Protein AF-A0A9Q3DVE1-F1 (afdb_monomer)

Nearest PDB structures (foldseek):
  4ree-assembly3_B  TM=5.654E-01  e=8.407E+00  Homo sapiens

Organism: NCBI:txid1389203

Structure (mmCIF, N/CA/C/O backbone):
data_AF-A0A9Q3DVE1-F1
#
_entry.id   AF-A0A9Q3DVE1-F1
#
loop_
_atom_site.group_PDB
_atom_site.id
_atom_site.type_symbol
_atom_site.label_atom_id
_atom_site.label_alt_id
_atom_site.label_comp_id
_atom_site.label_asym_id
_atom_site.label_entity_id
_atom_site.label_seq_id
_atom_site.pdbx_PDB_ins_code
_atom_site.Cartn_x
_atom_site.Cartn_y
_atom_site.Cartn_z
_atom_site.occupancy
_atom_site.B_iso_or_equiv
_atom_site.auth_seq_id
_atom_site.auth_comp_id
_atom_site.auth_asym_id
_atom_site.auth_atom_id
_atom_site.pdbx_PDB_model_num
ATOM 1 N N . MET A 1 1 ? 10.947 9.730 -38.644 1.00 40.41 1 MET A N 1
ATOM 2 C CA . MET A 1 1 ? 11.366 8.507 -37.926 1.00 40.41 1 MET A CA 1
ATOM 3 C C . MET A 1 1 ? 10.295 8.190 -36.894 1.00 40.41 1 MET A C 1
ATOM 5 O O . MET A 1 1 ? 10.041 9.034 -36.044 1.00 40.41 1 MET A O 1
ATOM 9 N N . ARG A 1 2 ? 9.591 7.055 -37.010 1.00 49.03 2 ARG A N 1
ATOM 10 C CA . ARG A 1 2 ? 8.671 6.607 -35.952 1.00 49.03 2 ARG A CA 1
ATOM 11 C C . ARG A 1 2 ? 9.545 6.178 -34.774 1.00 49.03 2 ARG A C 1
ATOM 13 O O . ARG A 1 2 ? 10.331 5.253 -34.926 1.00 49.03 2 ARG A O 1
ATOM 20 N N . GLN A 1 3 ? 9.479 6.932 -33.681 1.00 51.16 3 GLN A N 1
ATOM 21 C CA . GLN A 1 3 ? 10.188 6.650 -32.433 1.00 51.16 3 GLN A CA 1
ATOM 22 C C . GLN A 1 3 ? 9.912 5.206 -31.986 1.00 51.16 3 GLN A C 1
ATOM 24 O O . GLN A 1 3 ? 8.782 4.736 -32.127 1.00 51.16 3 GLN A O 1
ATOM 29 N N . ASP A 1 4 ? 10.949 4.533 -31.481 1.00 54.56 4 ASP A N 1
ATOM 30 C CA . ASP A 1 4 ? 11.004 3.132 -31.031 1.00 54.56 4 ASP A CA 1
ATOM 31 C C . ASP A 1 4 ? 10.116 2.835 -29.803 1.00 54.56 4 ASP A C 1
ATOM 33 O O . ASP A 1 4 ? 10.551 2.280 -28.793 1.00 54.56 4 ASP A O 1
ATOM 37 N N . HIS A 1 5 ? 8.835 3.180 -29.874 1.00 56.44 5 HIS A N 1
ATOM 38 C CA . HIS A 1 5 ? 7.844 2.820 -28.868 1.00 56.44 5 HIS A CA 1
ATOM 39 C C . HIS A 1 5 ? 7.542 1.319 -28.985 1.00 56.44 5 HIS A C 1
ATOM 41 O O . HIS A 1 5 ? 6.617 0.924 -29.690 1.00 56.44 5 HIS A O 1
ATOM 47 N N . GLY A 1 6 ? 8.354 0.477 -28.332 1.00 58.12 6 GLY A N 1
ATOM 48 C CA . GLY A 1 6 ? 8.029 -0.943 -28.126 1.00 58.12 6 GLY A CA 1
ATOM 49 C C . GLY A 1 6 ? 9.157 -1.979 -28.216 1.00 58.12 6 GLY A C 1
ATOM 50 O O . GLY A 1 6 ? 8.853 -3.164 -28.157 1.00 58.12 6 GLY A O 1
ATOM 51 N N . LYS A 1 7 ? 10.437 -1.601 -28.351 1.00 70.69 7 LYS A N 1
ATOM 52 C CA . LYS A 1 7 ? 11.544 -2.578 -28.524 1.00 70.69 7 LYS A CA 1
ATOM 53 C C . LYS A 1 7 ? 12.228 -3.054 -27.238 1.00 70.69 7 LYS A C 1
ATOM 55 O O . LYS A 1 7 ? 13.144 -3.869 -27.301 1.00 70.69 7 LYS A O 1
ATOM 60 N N . HIS A 1 8 ? 11.824 -2.548 -26.079 1.00 81.81 8 HIS A N 1
ATOM 61 C CA . HIS A 1 8 ? 12.461 -2.907 -24.817 1.00 81.81 8 HIS A CA 1
ATOM 62 C C . HIS A 1 8 ? 11.860 -4.175 -24.201 1.00 81.81 8 HIS A C 1
ATOM 64 O O . HIS A 1 8 ? 10.663 -4.438 -24.322 1.00 81.81 8 HIS A O 1
ATOM 70 N N . SER A 1 9 ? 12.706 -4.959 -23.531 1.00 85.44 9 SER A N 1
ATOM 71 C CA . SER A 1 9 ? 12.311 -6.182 -22.833 1.00 85.44 9 SER A CA 1
ATOM 72 C C . SER A 1 9 ? 11.414 -5.880 -21.625 1.00 85.44 9 SER A C 1
ATOM 74 O O . SER A 1 9 ? 11.405 -4.768 -21.093 1.00 85.44 9 SER A O 1
ATOM 76 N N . TRP A 1 10 ? 10.659 -6.878 -21.158 1.00 81.50 10 TRP A N 1
ATOM 77 C CA . TRP A 1 10 ? 9.809 -6.726 -19.973 1.00 81.50 10 TRP A CA 1
ATOM 78 C C . TRP A 1 10 ? 10.567 -6.260 -18.711 1.00 81.50 10 TRP A C 1
ATOM 80 O O . TRP A 1 10 ? 10.063 -5.359 -18.041 1.00 81.50 10 TRP A O 1
ATOM 90 N N . PRO A 1 11 ? 11.781 -6.765 -18.397 1.00 86.81 11 PRO A N 1
ATOM 91 C CA . PRO A 1 11 ? 12.580 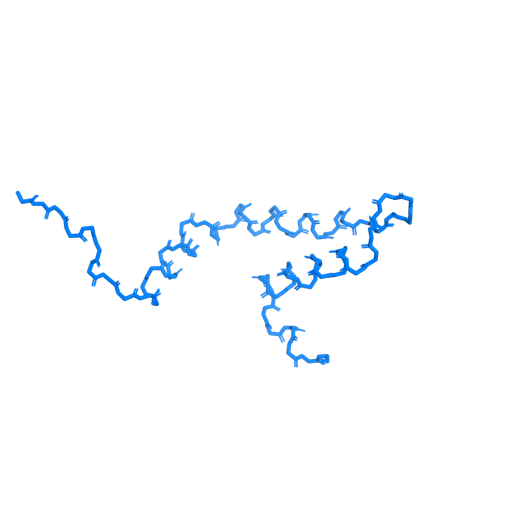-6.242 -17.286 1.00 86.81 11 PRO A CA 1
ATOM 92 C C . PRO A 1 11 ? 12.860 -4.740 -17.391 1.00 86.81 11 PRO A C 1
ATOM 94 O O . PRO A 1 11 ? 12.702 -4.022 -16.409 1.00 86.81 11 PRO A O 1
ATOM 97 N N . TRP A 1 12 ? 13.179 -4.250 -18.591 1.00 87.50 12 TRP A N 1
ATOM 98 C CA . TRP A 1 12 ? 13.417 -2.825 -18.812 1.00 87.50 12 TRP A CA 1
ATOM 99 C C . TRP A 1 12 ? 12.150 -2.003 -18.558 1.00 87.50 12 TRP A C 1
ATOM 101 O O . TRP A 1 12 ? 12.186 -1.002 -17.847 1.00 87.50 12 TRP A O 1
ATOM 111 N N . TRP A 1 13 ? 11.000 -2.451 -19.073 1.00 83.44 13 TRP A N 1
ATOM 112 C CA . TRP A 1 13 ? 9.723 -1.784 -18.805 1.00 83.44 13 TRP A CA 1
ATOM 113 C C . TRP A 1 13 ? 9.369 -1.788 -17.320 1.00 83.44 13 TRP A C 1
ATOM 115 O O . TRP A 1 13 ? 8.887 -0.778 -16.808 1.00 83.44 13 TRP A O 1
ATOM 125 N N . LYS A 1 14 ? 9.647 -2.889 -16.617 1.00 83.56 14 LYS A N 1
ATOM 126 C CA . LYS A 1 14 ? 9.457 -2.993 -15.170 1.00 83.56 14 LYS A CA 1
ATOM 127 C C . LYS A 1 14 ? 10.295 -1.948 -14.430 1.00 83.56 14 LYS A C 1
ATOM 129 O O . LYS A 1 14 ? 9.749 -1.239 -13.590 1.00 83.56 14 LYS A O 1
ATOM 134 N N . GLU A 1 15 ? 11.570 -1.792 -14.779 1.00 83.81 15 GLU A N 1
ATOM 135 C CA . GLU A 1 15 ? 12.437 -0.756 -14.202 1.00 83.81 15 GLU A CA 1
ATOM 136 C C . GLU A 1 15 ? 11.934 0.660 -14.493 1.00 83.81 15 GLU A C 1
ATOM 138 O O . GLU A 1 15 ? 11.889 1.484 -13.583 1.00 83.81 15 GLU A O 1
ATOM 143 N N . GLN A 1 16 ? 11.490 0.948 -15.720 1.00 85.94 16 GLN A N 1
ATOM 144 C CA . GLN A 1 16 ? 10.938 2.267 -16.051 1.00 85.94 16 GLN A CA 1
ATOM 145 C C . GLN A 1 16 ? 9.661 2.578 -15.265 1.00 85.94 16 GLN A C 1
ATOM 147 O O . GLN A 1 16 ? 9.459 3.709 -14.821 1.00 85.94 16 GLN A O 1
ATOM 152 N N . ILE A 1 17 ? 8.791 1.583 -15.075 1.00 81.56 17 ILE A N 1
ATOM 153 C CA . ILE A 1 17 ? 7.569 1.731 -14.281 1.00 81.56 17 ILE A CA 1
ATOM 154 C C . ILE A 1 17 ? 7.922 1.982 -12.812 1.00 81.56 17 ILE A C 1
ATOM 156 O O . ILE A 1 17 ? 7.380 2.915 -12.223 1.00 81.56 17 ILE A O 1
ATOM 160 N N . ILE A 1 18 ? 8.848 1.2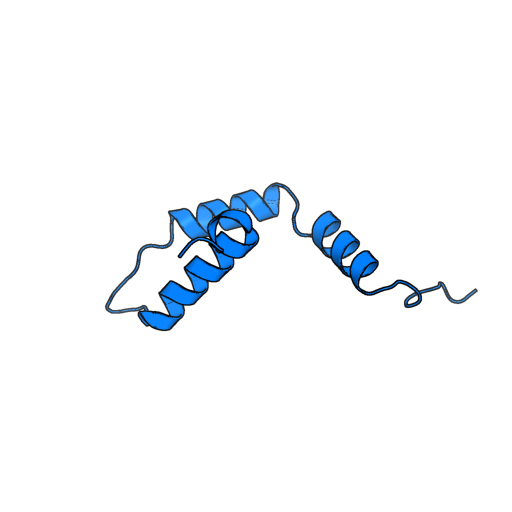09 -12.238 1.00 81.00 18 ILE A N 1
ATOM 161 C CA . ILE A 1 18 ? 9.318 1.394 -10.857 1.00 81.00 18 ILE A CA 1
ATOM 162 C C . ILE A 1 18 ? 9.946 2.781 -10.697 1.00 81.00 18 ILE A C 1
ATOM 164 O O . ILE A 1 18 ? 9.526 3.543 -9.837 1.00 81.00 18 ILE A O 1
ATOM 168 N N . SER A 1 19 ? 10.877 3.164 -11.569 1.00 79.75 19 SER A N 1
ATOM 169 C CA . SER A 1 19 ? 11.542 4.470 -11.508 1.00 79.75 19 SER A CA 1
ATOM 170 C C . SER A 1 19 ? 10.554 5.638 -11.600 1.00 79.75 19 SER A C 1
ATOM 172 O O . SER A 1 19 ? 10.683 6.625 -10.878 1.00 79.75 19 SER A O 1
ATOM 174 N N . LYS A 1 20 ? 9.533 5.525 -12.457 1.00 81.50 20 LYS A N 1
ATOM 175 C CA . LYS A 1 20 ? 8.550 6.594 -12.658 1.00 81.50 20 LYS A CA 1
ATOM 176 C C . LYS A 1 20 ? 7.503 6.668 -11.547 1.00 81.50 20 LYS A C 1
ATOM 178 O O . LYS A 1 20 ? 7.081 7.767 -11.187 1.00 81.50 20 LYS A O 1
ATOM 183 N N . TRP A 1 21 ? 7.050 5.523 -11.042 1.00 78.06 21 TRP A N 1
ATOM 184 C CA . TRP A 1 21 ? 5.855 5.442 -10.197 1.00 78.06 21 TRP A CA 1
ATOM 185 C C . TRP A 1 21 ? 6.116 4.979 -8.769 1.00 78.06 21 TRP A C 1
ATOM 187 O O . TRP A 1 21 ? 5.336 5.349 -7.902 1.00 78.06 21 TRP A O 1
ATOM 197 N N . ALA A 1 22 ? 7.190 4.240 -8.499 1.00 76.62 22 ALA A N 1
ATOM 198 C CA . ALA A 1 22 ? 7.604 3.828 -7.157 1.00 76.62 22 ALA A CA 1
ATOM 199 C C . ALA A 1 22 ? 8.636 4.807 -6.566 1.00 76.62 22 ALA A C 1
ATOM 201 O O . ALA A 1 22 ? 9.656 4.410 -6.012 1.00 76.62 22 ALA A O 1
ATOM 202 N N . ASN A 1 23 ? 8.374 6.106 -6.723 1.00 82.06 23 ASN A N 1
ATOM 203 C CA . ASN A 1 23 ? 9.160 7.165 -6.093 1.00 82.06 23 ASN A CA 1
ATOM 204 C C . ASN A 1 23 ? 8.801 7.318 -4.601 1.00 82.06 23 ASN A C 1
ATOM 206 O O . ASN A 1 23 ? 7.807 6.759 -4.131 1.00 82.06 23 ASN A O 1
ATOM 210 N N . ASP A 1 24 ? 9.571 8.119 -3.863 1.00 85.88 24 ASP A N 1
ATOM 211 C CA . ASP A 1 24 ? 9.385 8.321 -2.416 1.00 85.88 24 ASP A CA 1
ATOM 212 C C . ASP A 1 24 ? 7.965 8.777 -2.048 1.00 85.88 24 ASP A C 1
ATOM 214 O O . ASP A 1 24 ? 7.416 8.368 -1.028 1.00 85.88 24 AS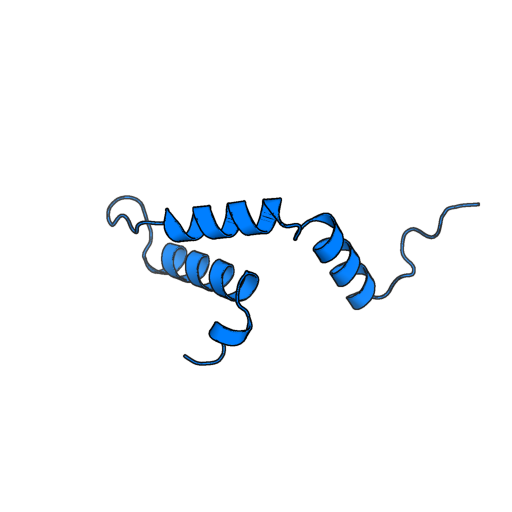P A O 1
ATOM 218 N N . SER A 1 25 ? 7.307 9.560 -2.909 1.00 86.38 25 SER A N 1
ATOM 219 C CA . SER A 1 25 ? 5.918 9.980 -2.692 1.00 86.38 25 SER A CA 1
ATOM 220 C C . SER A 1 25 ? 4.910 8.837 -2.846 1.00 86.38 25 SER A C 1
ATOM 222 O O . SER A 1 25 ? 3.853 8.843 -2.214 1.00 86.38 25 SER A O 1
ATOM 224 N N . TRP A 1 26 ? 5.171 7.857 -3.712 1.00 88.25 26 TRP A N 1
ATOM 225 C CA . TRP A 1 26 ? 4.373 6.632 -3.761 1.00 88.25 26 TRP A CA 1
ATOM 226 C C . TRP A 1 26 ? 4.626 5.763 -2.534 1.00 88.25 26 TRP A C 1
ATOM 228 O O . TRP A 1 26 ? 3.656 5.309 -1.927 1.00 88.25 26 TRP A O 1
ATOM 238 N N . ARG A 1 27 ? 5.895 5.605 -2.139 1.00 87.81 27 ARG A N 1
ATOM 239 C CA . ARG A 1 27 ? 6.279 4.823 -0.962 1.00 87.81 27 ARG A CA 1
ATOM 240 C C . ARG A 1 27 ? 5.597 5.351 0.299 1.00 87.81 27 ARG A C 1
ATOM 242 O O . ARG A 1 27 ? 4.856 4.610 0.932 1.00 87.81 27 ARG A O 1
ATOM 249 N N . PHE A 1 28 ? 5.712 6.653 0.550 1.00 89.44 28 PHE A N 1
ATOM 250 C CA . PHE A 1 28 ? 5.066 7.331 1.674 1.00 89.44 28 PHE A CA 1
ATOM 251 C C . PHE A 1 28 ? 3.542 7.136 1.690 1.00 89.44 28 PHE A C 1
ATOM 253 O O . PHE A 1 28 ? 2.948 6.835 2.721 1.00 89.44 28 PHE A O 1
ATOM 260 N N . ARG A 1 29 ? 2.874 7.250 0.531 1.00 90.50 29 ARG A N 1
ATOM 261 C CA . ARG A 1 29 ? 1.421 7.012 0.442 1.00 90.50 29 ARG A CA 1
ATOM 262 C C . ARG A 1 29 ? 1.045 5.569 0.759 1.00 90.50 29 ARG A C 1
ATOM 264 O O . ARG A 1 29 ? -0.013 5.340 1.344 1.00 90.50 29 ARG A O 1
ATOM 271 N N . MET A 1 30 ? 1.860 4.610 0.331 1.00 90.25 30 MET A N 1
ATOM 272 C CA . MET A 1 30 ? 1.642 3.190 0.592 1.00 90.25 30 MET A CA 1
ATOM 273 C C . MET A 1 30 ? 1.872 2.843 2.063 1.00 90.25 30 MET A C 1
ATOM 275 O O . MET A 1 30 ? 1.047 2.124 2.621 1.00 90.25 30 MET A O 1
ATOM 279 N N . GLU A 1 31 ? 2.924 3.391 2.677 1.00 91.38 31 GLU A N 1
ATOM 280 C CA . GLU A 1 31 ? 3.229 3.263 4.108 1.00 91.38 31 GLU A CA 1
ATOM 281 C C . GLU A 1 31 ? 2.077 3.825 4.952 1.00 91.38 31 GLU A C 1
ATOM 283 O O . GLU A 1 31 ? 1.457 3.067 5.694 1.00 91.38 31 GLU A O 1
ATOM 288 N N . ASN A 1 32 ? 1.649 5.072 4.717 1.00 93.50 32 ASN A N 1
ATOM 289 C CA . ASN A 1 32 ? 0.496 5.647 5.426 1.00 93.50 32 ASN A CA 1
ATOM 290 C C . ASN A 1 32 ? -0.783 4.830 5.207 1.00 93.50 32 ASN A C 1
ATOM 292 O O . ASN A 1 32 ? -1.522 4.539 6.140 1.00 93.50 32 ASN A O 1
ATOM 296 N N . SER A 1 33 ? -1.043 4.403 3.965 1.00 90.88 33 SER A N 1
ATOM 297 C CA . SER A 1 33 ? -2.225 3.587 3.656 1.00 90.88 33 SER A CA 1
ATOM 298 C C . SER A 1 33 ? -2.217 2.231 4.358 1.00 90.88 33 SER A C 1
ATOM 300 O O . SER A 1 33 ? -3.281 1.618 4.489 1.00 90.88 33 SER A O 1
ATOM 302 N N . PHE A 1 34 ? -1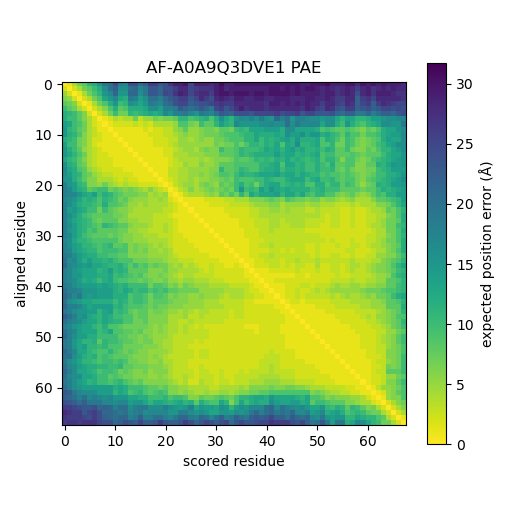.037 1.706 4.686 1.00 91.00 34 PHE A N 1
ATOM 303 C CA . PHE A 1 34 ? -0.865 0.473 5.437 1.00 91.00 34 PHE A CA 1
ATOM 304 C C . PHE A 1 34 ? -1.040 0.728 6.938 1.00 91.00 34 PHE A C 1
ATOM 306 O O . PHE A 1 34 ? -1.851 0.049 7.558 1.00 91.00 34 PHE A O 1
ATOM 313 N N . GLU A 1 35 ? -0.376 1.743 7.492 1.00 90.19 35 GLU A N 1
ATOM 314 C CA . GLU A 1 35 ? -0.472 2.122 8.910 1.00 90.19 35 GLU A CA 1
ATOM 315 C C . GLU A 1 35 ? -1.898 2.513 9.326 1.00 90.19 35 GLU A C 1
ATOM 317 O O . GLU A 1 35 ? -2.383 2.102 10.379 1.00 90.19 35 GLU A O 1
ATOM 322 N N . GLU A 1 36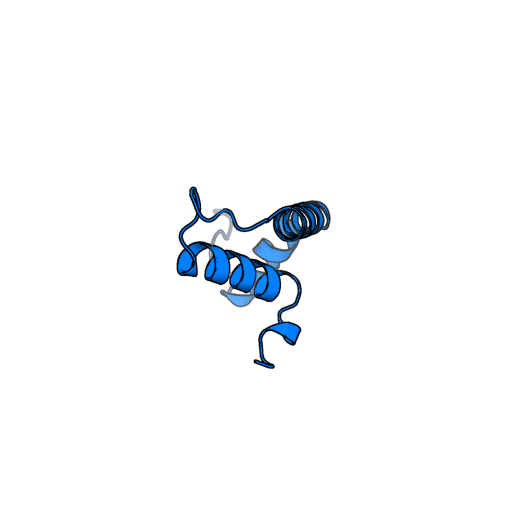 ? -2.609 3.254 8.476 1.00 93.50 36 GLU A N 1
ATOM 323 C CA . GLU A 1 36 ? -3.985 3.694 8.728 1.00 93.50 36 GLU A CA 1
ATOM 324 C C . GLU A 1 36 ? -5.031 2.607 8.434 1.00 93.50 36 GLU A C 1
ATOM 326 O O . GLU A 1 36 ? -6.221 2.778 8.727 1.00 93.50 36 GLU A O 1
ATOM 331 N N . ALA A 1 37 ? -4.635 1.484 7.826 1.00 92.88 37 ALA A N 1
ATOM 332 C CA . ALA A 1 37 ? -5.569 0.412 7.526 1.00 92.88 37 ALA A CA 1
ATOM 333 C C . ALA A 1 37 ? -5.923 -0.353 8.800 1.00 92.88 37 ALA A C 1
ATOM 335 O O . ALA A 1 37 ? -5.303 -1.352 9.139 1.00 92.88 37 ALA A O 1
ATOM 336 N N . ILE A 1 38 ? -6.984 0.088 9.469 1.00 93.81 38 ILE A N 1
ATOM 337 C CA . ILE A 1 38 ? -7.601 -0.625 10.586 1.00 93.81 38 ILE A CA 1
ATOM 338 C C . ILE A 1 38 ? -8.744 -1.487 10.040 1.00 93.81 38 ILE A C 1
ATOM 340 O O . ILE A 1 38 ? -9.605 -0.994 9.306 1.00 93.81 38 ILE A O 1
ATOM 344 N N . PHE A 1 39 ? -8.745 -2.780 10.373 1.00 94.88 39 PHE A N 1
ATOM 345 C CA . PHE A 1 39 ? -9.826 -3.695 10.004 1.00 94.88 39 PHE A CA 1
ATOM 346 C C . PHE A 1 39 ? -11.131 -3.300 10.702 1.00 94.88 39 PHE A C 1
ATOM 348 O O . PHE A 1 39 ? -11.169 -3.143 11.923 1.00 94.88 39 PHE A O 1
ATOM 355 N N . ASN A 1 40 ? -12.212 -3.183 9.935 1.00 95.69 40 ASN A N 1
ATOM 356 C CA . ASN A 1 40 ? -13.550 -2.942 10.452 1.00 95.69 40 ASN A CA 1
ATOM 357 C C . ASN A 1 40 ? -14.472 -4.120 10.109 1.00 95.69 40 ASN A C 1
ATOM 359 O O . ASN A 1 40 ? -14.718 -4.400 8.940 1.00 95.69 40 ASN A O 1
ATOM 363 N N . ILE A 1 41 ? -15.028 -4.774 11.130 1.00 94.50 41 ILE A N 1
ATOM 364 C CA 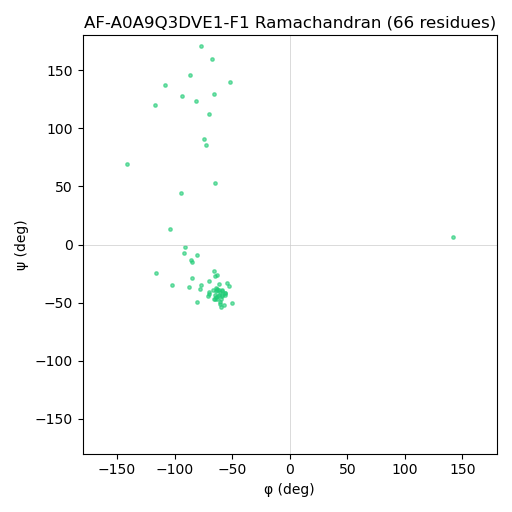. ILE A 1 41 ? -15.854 -5.980 10.973 1.00 94.50 41 ILE A CA 1
ATOM 365 C C . ILE A 1 41 ? -17.177 -5.748 10.225 1.00 94.50 41 ILE A C 1
ATOM 367 O O . ILE A 1 41 ? -17.693 -6.669 9.598 1.00 94.50 41 ILE A O 1
ATOM 371 N N . GLU A 1 42 ? -17.724 -4.533 10.268 1.00 96.31 42 GLU A N 1
ATOM 372 C CA . GLU A 1 42 ? -18.990 -4.186 9.612 1.00 96.31 42 GLU A CA 1
ATOM 373 C C . GLU A 1 42 ? -18.788 -3.806 8.141 1.00 96.31 42 GLU A C 1
ATOM 375 O O . GLU A 1 42 ? -19.677 -4.000 7.311 1.00 96.31 42 GLU A O 1
ATOM 380 N N . ARG A 1 43 ? -17.612 -3.263 7.806 1.00 93.19 43 ARG A N 1
ATOM 381 C CA . ARG A 1 43 ? -17.306 -2.726 6.473 1.00 93.19 43 ARG A CA 1
ATOM 382 C C . ARG A 1 43 ? -16.447 -3.660 5.626 1.00 93.19 43 ARG A C 1
ATOM 384 O O . ARG A 1 43 ? -16.598 -3.694 4.404 1.00 93.19 43 ARG A O 1
ATOM 391 N N . ASP A 1 44 ? -15.530 -4.390 6.248 1.00 95.94 44 ASP A N 1
ATOM 392 C CA . ASP A 1 44 ? -14.442 -5.061 5.551 1.00 95.94 44 ASP A CA 1
ATOM 393 C C . ASP A 1 44 ? -14.645 -6.580 5.528 1.00 95.94 44 ASP A C 1
ATOM 395 O O . ASP A 1 44 ? -14.979 -7.224 6.522 1.00 95.94 44 ASP A O 1
ATOM 399 N N . ARG A 1 45 ? -14.381 -7.195 4.371 1.00 96.19 45 ARG A N 1
ATOM 400 C CA . ARG A 1 45 ? -14.313 -8.657 4.264 1.00 96.19 45 ARG A CA 1
ATOM 401 C C . ARG A 1 45 ? -12.933 -9.125 4.737 1.00 96.19 45 ARG A C 1
ATOM 403 O O . ARG A 1 45 ? -11.953 -8.704 4.115 1.00 96.19 45 ARG A O 1
ATOM 410 N N . PRO A 1 46 ? -12.828 -10.025 5.737 1.00 94.69 46 PRO A N 1
ATOM 411 C CA . PRO A 1 46 ? -11.548 -10.407 6.343 1.00 94.69 46 PRO A CA 1
ATOM 412 C C . PRO A 1 46 ? -10.473 -10.803 5.326 1.00 94.69 46 PRO A C 1
ATOM 414 O O . PRO A 1 46 ? -9.386 -10.234 5.316 1.00 94.69 46 PRO A O 1
ATOM 417 N N . MET A 1 47 ? -1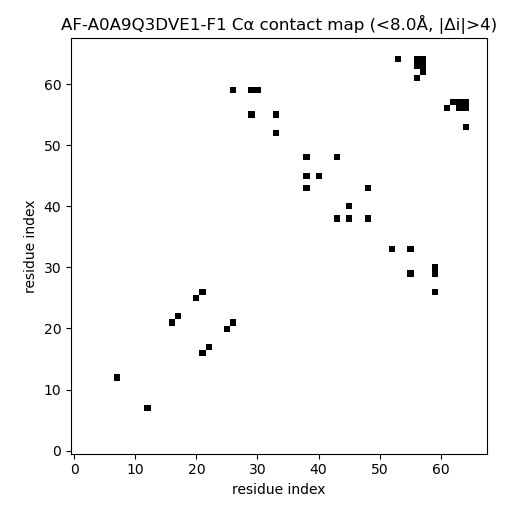0.804 -11.708 4.399 1.00 94.56 47 MET A N 1
ATOM 418 C CA . MET A 1 47 ? -9.853 -12.178 3.385 1.00 94.56 47 MET A CA 1
ATOM 419 C C . MET A 1 47 ? -9.413 -11.076 2.423 1.00 94.56 47 MET A C 1
ATOM 421 O O . MET A 1 47 ? -8.231 -10.965 2.112 1.00 94.56 47 MET A O 1
ATOM 425 N N . SER A 1 48 ? -10.342 -10.243 1.952 1.00 95.06 48 SER A N 1
ATOM 426 C CA . SER A 1 48 ? -10.009 -9.153 1.030 1.00 95.06 48 SER A CA 1
ATOM 427 C C . SER A 1 48 ? -9.143 -8.094 1.705 1.00 95.06 48 SER A C 1
ATOM 429 O O . SER A 1 48 ? -8.207 -7.586 1.093 1.00 95.06 48 SER A O 1
ATOM 431 N N . TRP A 1 49 ? -9.435 -7.779 2.968 1.00 95.69 49 TRP A N 1
ATOM 432 C CA . TRP A 1 49 ? -8.635 -6.844 3.749 1.00 95.69 49 TRP A CA 1
ATOM 433 C C . TRP A 1 49 ? -7.225 -7.392 3.987 1.00 95.69 49 TRP A C 1
ATOM 435 O O . TRP A 1 49 ? -6.250 -6.693 3.713 1.00 95.69 49 TRP A O 1
ATOM 445 N N . PHE A 1 50 ? -7.116 -8.658 4.400 1.00 93.69 50 PHE A N 1
ATOM 446 C CA . PHE A 1 50 ? -5.836 -9.317 4.652 1.00 93.69 50 PHE A CA 1
ATOM 447 C C . PHE A 1 50 ? -4.962 -9.372 3.396 1.00 93.69 50 PHE A C 1
ATOM 449 O O . PHE A 1 50 ? -3.809 -8.949 3.430 1.00 93.69 50 PHE A O 1
ATOM 456 N N . LEU A 1 51 ? -5.518 -9.828 2.267 1.00 93.69 51 LEU A N 1
ATOM 457 C CA . LEU A 1 51 ? -4.779 -9.903 1.003 1.00 93.69 51 LEU A CA 1
ATOM 458 C C . LEU A 1 51 ? -4.268 -8.526 0.570 1.00 93.69 51 LEU A C 1
ATOM 460 O O . LEU A 1 51 ? -3.117 -8.405 0.166 1.00 93.69 51 LEU A O 1
ATOM 464 N N . LYS A 1 52 ? -5.069 -7.472 0.758 1.00 93.56 52 LYS A N 1
ATOM 465 C CA . LYS A 1 52 ? -4.653 -6.100 0.453 1.00 93.56 52 LYS A CA 1
ATOM 466 C C . LYS A 1 52 ? -3.477 -5.635 1.317 1.00 93.56 52 LYS A C 1
ATOM 468 O O . LYS A 1 52 ? -2.601 -4.936 0.810 1.00 93.56 52 LYS A O 1
ATOM 473 N N . GLN A 1 53 ? -3.439 -6.008 2.597 1.00 92.06 53 GLN A N 1
ATOM 474 C CA . GLN A 1 53 ? -2.292 -5.705 3.461 1.00 92.06 53 GLN A CA 1
ATOM 475 C C . GLN A 1 53 ? -1.055 -6.515 3.066 1.00 92.06 53 GLN A C 1
ATOM 477 O O . GLN A 1 53 ? 0.037 -5.956 2.988 1.00 92.06 53 GLN A O 1
ATOM 482 N N . LYS A 1 54 ? -1.228 -7.798 2.729 1.00 90.88 54 LYS A N 1
ATOM 483 C CA . LYS A 1 54 ? -0.143 -8.650 2.228 1.00 90.88 54 LYS A CA 1
ATOM 484 C C . LYS A 1 54 ? 0.483 -8.085 0.950 1.00 90.88 54 LYS A C 1
ATOM 486 O O . LYS A 1 54 ? 1.705 -8.028 0.844 1.00 90.88 54 LYS A O 1
ATOM 491 N N . ASP A 1 55 ? -0.335 -7.628 0.005 1.00 90.62 55 ASP A N 1
ATOM 492 C CA . ASP A 1 55 ? 0.145 -7.050 -1.254 1.00 90.62 55 ASP A CA 1
ATOM 493 C C . ASP A 1 55 ? 0.949 -5.763 -1.014 1.00 90.62 55 ASP A C 1
ATOM 495 O O . ASP A 1 55 ? 1.993 -5.558 -1.632 1.00 90.62 55 ASP A O 1
ATOM 499 N N . ARG A 1 56 ? 0.510 -4.915 -0.073 1.00 90.12 56 ARG A N 1
ATOM 500 C CA . ARG A 1 56 ? 1.244 -3.703 0.334 1.00 90.12 56 ARG A CA 1
ATOM 501 C C . ARG A 1 56 ? 2.595 -4.039 0.955 1.00 90.12 56 ARG A C 1
ATOM 503 O O . ARG A 1 56 ? 3.593 -3.445 0.558 1.00 90.12 56 ARG A O 1
ATOM 510 N N . LEU A 1 57 ? 2.634 -5.005 1.873 1.00 88.75 57 LEU A N 1
ATOM 511 C CA . LEU A 1 57 ? 3.879 -5.470 2.489 1.00 88.75 57 LEU A CA 1
ATOM 512 C C . LEU A 1 57 ? 4.824 -6.071 1.455 1.00 88.75 57 LEU A C 1
ATOM 514 O O . LEU A 1 57 ? 5.990 -5.715 1.437 1.00 88.75 57 LE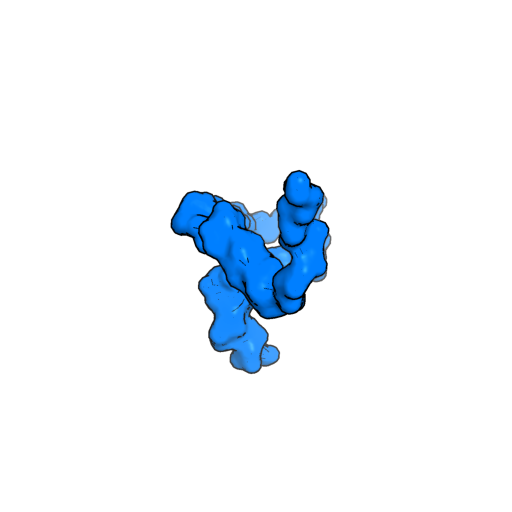U A O 1
ATOM 518 N N . THR A 1 58 ? 4.320 -6.897 0.542 1.00 87.31 58 T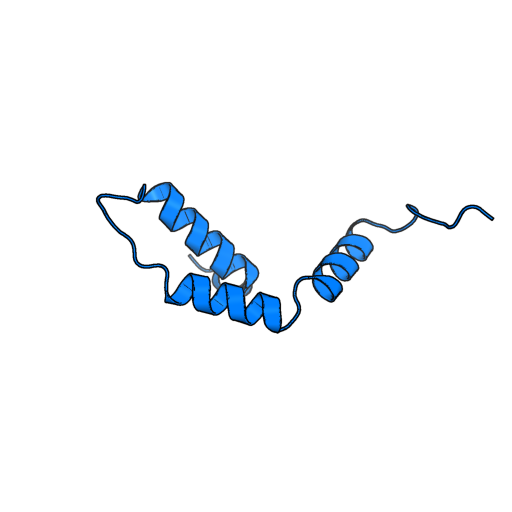HR A N 1
ATOM 519 C CA . THR A 1 58 ? 5.132 -7.482 -0.538 1.00 87.31 58 THR A CA 1
ATOM 520 C C . THR A 1 58 ? 5.714 -6.396 -1.451 1.00 87.31 58 THR A C 1
ATOM 522 O O . THR A 1 58 ? 6.830 -6.524 -1.944 1.00 87.31 58 THR A O 1
ATOM 525 N N . ALA A 1 59 ? 4.977 -5.303 -1.670 1.00 84.81 59 ALA A N 1
ATOM 526 C CA . ALA A 1 59 ? 5.432 -4.187 -2.492 1.00 84.81 59 ALA A CA 1
ATOM 527 C C . ALA A 1 59 ? 6.453 -3.271 -1.784 1.00 84.81 59 ALA A C 1
ATOM 529 O O . ALA A 1 59 ? 7.340 -2.739 -2.449 1.00 84.81 59 ALA A O 1
ATOM 530 N N . LEU A 1 60 ? 6.325 -3.065 -0.468 1.00 84.81 60 LEU A N 1
ATOM 531 C CA . LEU A 1 60 ? 7.213 -2.204 0.334 1.00 84.81 60 LEU A CA 1
ATOM 532 C C . LEU A 1 60 ? 8.448 -2.946 0.870 1.00 84.81 60 LEU A C 1
ATOM 534 O O . LEU A 1 60 ? 9.537 -2.377 0.948 1.00 84.81 60 LEU A O 1
ATOM 538 N N . HIS A 1 61 ? 8.260 -4.211 1.234 1.00 82.56 61 HIS A N 1
ATOM 539 C CA . HIS A 1 61 ? 9.208 -5.095 1.904 1.00 82.56 61 HIS A CA 1
ATOM 540 C C . HIS A 1 61 ? 9.088 -6.521 1.338 1.00 82.56 61 HIS A C 1
ATOM 542 O O . HIS A 1 61 ? 8.615 -7.427 2.032 1.00 82.56 61 HIS A O 1
ATOM 548 N N . PRO A 1 62 ? 9.495 -6.742 0.074 1.00 77.00 62 PRO A N 1
ATOM 549 C CA . PRO A 1 62 ? 9.400 -8.055 -0.571 1.00 77.00 62 PRO A CA 1
ATOM 550 C C . PRO A 1 62 ? 10.059 -9.166 0.262 1.00 77.00 62 PRO A C 1
ATOM 552 O O . PRO A 1 62 ? 9.503 -10.256 0.390 1.00 77.00 62 PRO A O 1
ATOM 555 N N . ASP A 1 63 ? 11.157 -8.837 0.939 1.00 76.44 63 ASP A N 1
ATOM 556 C CA . ASP A 1 63 ? 11.965 -9.734 1.773 1.00 76.44 63 ASP A CA 1
ATOM 557 C C . ASP A 1 63 ? 11.227 -10.246 3.029 1.00 76.44 63 ASP A C 1
ATOM 559 O O . ASP A 1 63 ? 11.571 -11.290 3.579 1.00 76.44 63 ASP A O 1
ATOM 563 N N . MET A 1 64 ? 10.197 -9.530 3.495 1.00 67.12 64 MET A N 1
ATOM 564 C CA . MET A 1 64 ? 9.382 -9.943 4.647 1.00 67.12 64 MET A CA 1
ATOM 565 C C . MET A 1 64 ? 8.234 -10.883 4.256 1.00 67.12 64 MET A C 1
ATOM 567 O O . MET A 1 64 ? 7.613 -11.484 5.128 1.00 67.12 64 MET A O 1
ATOM 571 N N . SER A 1 65 ? 7.918 -10.999 2.961 1.00 54.91 65 SER A N 1
ATOM 572 C CA . SER A 1 65 ? 6.780 -11.797 2.483 1.00 54.91 65 SER A CA 1
ATOM 573 C C . SER A 1 65 ? 7.096 -13.287 2.297 1.00 54.91 65 SER A C 1
ATOM 575 O O . SER A 1 65 ? 6.172 -14.090 2.196 1.00 54.91 65 SER A O 1
ATOM 577 N N . GLU A 1 66 ? 8.379 -13.665 2.277 1.00 58.03 66 GLU A N 1
ATOM 578 C CA . GLU A 1 66 ? 8.835 -15.039 2.007 1.00 58.03 66 GLU A CA 1
ATOM 579 C C . GLU A 1 66 ? 9.002 -15.905 3.270 1.00 58.03 66 GLU A C 1
ATOM 581 O O . GLU A 1 66 ? 9.248 -17.104 3.162 1.00 58.03 66 GLU A O 1
ATOM 586 N N . THR A 1 67 ? 8.869 -15.331 4.471 1.00 50.28 67 THR A N 1
ATOM 587 C CA . THR A 1 67 ? 9.168 -16.012 5.749 1.00 50.28 67 THR A CA 1
ATOM 588 C C . THR A 1 67 ? 7.949 -16.470 6.561 1.00 50.28 67 THR A C 1
ATOM 590 O O . THR A 1 67 ? 8.115 -16.850 7.720 1.00 50.28 67 THR A O 1
ATOM 593 N N . MET A 1 68 ? 6.742 -16.494 5.982 1.00 43.19 68 MET A N 1
ATOM 594 C CA . MET A 1 68 ? 5.533 -17.025 6.644 1.00 43.19 68 MET A CA 1
ATOM 595 C C . MET A 1 68 ? 5.013 -18.314 6.018 1.00 43.19 68 MET A C 1
ATOM 597 O O . MET A 1 68 ? 4.802 -18.331 4.786 1.00 43.19 68 MET A O 1
#

Mean predicted aligned error: 8.63 Å

pLDDT: mean 82.4, std 14.33, range [40.41, 96.31]

Radius of gyration: 16.74 Å; Cα contacts (8 Å, |Δi|>4): 23; chains: 1; bounding box: 32×27×49 Å

Secondary structure (DSSP, 8-state):
----TT-S-HHHHHHHHHHHHSSHHHHHHHHHHHHT----TTT--HHHHHHHHHHHHHHH-GGGSS--

Sequence (68 aa):
MRQDHGKHSWPWWKEQIISKWANDSWRFRMENSFEEAIFNIERDRPMSWFLKQKDRLTALHPDMSETM

Foldseek 3Di:
DPPPVPPDDPVVVVVVCCVVQVDPVNLVVLVVCLVPLDDDPVPDDVVVSVVSNLVSCCVNPVVVNPPD

Solvent-accessible surface area (backbone atoms only — not comparable to full-atom values): 4327 Å² total; per-residue (Å²): 130,87,74,82,86,77,81,71,54,68,69,57,52,50,50,52,50,41,68,72,57,65,36,70,72,43,49,52,52,51,51,51,58,53,75,69,59,72,90,43,86,90,82,46,54,69,69,65,52,50,52,55,52,50,54,51,42,39,72,78,40,52,83,70,59,76,80,118